Protein AF-A0A1Y3P255-F1 (afdb_monomer_lite)

Radius of gyration: 31.31 Å; chains: 1; bounding box: 69×54×76 Å

pLDDT: mean 79.67, std 12.6, range [41.41, 95.06]

Foldseek 3Di:
DVVLVVLVVVVVCCPDPVVVVVVVVVVVVLVVCCVVVVVDPVSVCVVVVVVVVVVVVVVVSCVSVVVVVVVVVVVVVVVVVVVVVVVVVVVVVLVVDDPVRVVVVVVVVVVVVVVVVVPDDPPDDD

Secondary structure (DSSP, 8-state):
-HHHHHHHHHHHHHTSHHHHHHHHHHHHHHHHHGGGGTT-HHHHHHHHHHHHHHHHHHHHHHHHHHHHHHHHHHHHHHHHHHHHHHHHHHHHHHHTS-HHHHHHHHHHHHHHHHHHHTTS------

Structure (mmCIF, N/CA/C/O backbone):
data_AF-A0A1Y3P255-F1
#
_entry.id   AF-A0A1Y3P255-F1
#
loop_
_atom_site.group_PDB
_atom_site.id
_atom_site.type_symbol
_atom_site.label_atom_id
_atom_site.label_alt_id
_atom_site.label_comp_id
_atom_site.label_asym_id
_atom_site.label_entity_id
_atom_site.label_seq_id
_atom_site.pdbx_PDB_ins_code
_atom_site.Cartn_x
_atom_site.Cartn_y
_atom_site.Cartn_z
_atom_site.occupancy
_atom_site.B_iso_or_equiv
_atom_site.auth_seq_id
_atom_site.auth_comp_id
_atom_site.auth_asym_id
_atom_site.auth_atom_id
_atom_site.pdbx_PDB_model_num
ATOM 1 N N . MET A 1 1 ? -11.639 16.379 1.474 1.00 56.16 1 MET A N 1
ATOM 2 C CA . MET A 1 1 ? -12.476 15.309 0.865 1.00 56.16 1 MET A CA 1
ATOM 3 C C . MET A 1 1 ? -12.115 14.947 -0.586 1.00 56.16 1 MET A C 1
ATOM 5 O O . MET A 1 1 ? -12.138 13.764 -0.899 1.00 56.16 1 MET A O 1
ATOM 9 N N . LYS A 1 2 ? -11.753 15.894 -1.474 1.00 62.44 2 LYS A N 1
ATOM 10 C CA . LYS A 1 2 ? -11.438 15.598 -2.895 1.00 62.44 2 LYS A CA 1
ATOM 11 C C . LYS A 1 2 ? -10.168 14.742 -3.101 1.00 62.44 2 LYS A C 1
ATOM 13 O O . LYS A 1 2 ? -10.221 13.768 -3.841 1.00 62.44 2 LYS A O 1
ATOM 18 N N . PHE A 1 3 ? -9.080 15.029 -2.376 1.00 71.06 3 PHE A N 1
ATOM 19 C CA . PHE A 1 3 ? -7.825 14.260 -2.454 1.00 71.06 3 PHE A CA 1
ATOM 20 C C . PHE A 1 3 ? -7.975 12.810 -1.972 1.00 71.06 3 PHE A C 1
ATOM 22 O O . PHE A 1 3 ? -7.564 11.893 -2.665 1.00 71.06 3 PHE A O 1
ATOM 29 N N . SER A 1 4 ? -8.646 12.583 -0.838 1.00 66.75 4 SER A N 1
ATOM 30 C CA . SER A 1 4 ? -8.837 11.228 -0.294 1.00 66.75 4 SER A CA 1
ATOM 31 C C . SER A 1 4 ? -9.624 10.313 -1.244 1.00 66.75 4 SER A C 1
ATOM 33 O O . SER A 1 4 ? -9.288 9.141 -1.377 1.00 66.75 4 SER A O 1
ATOM 35 N N . ARG A 1 5 ? -10.623 10.842 -1.971 1.00 70.75 5 ARG A N 1
ATOM 36 C CA . ARG A 1 5 ? -11.363 10.073 -2.991 1.00 70.75 5 ARG A CA 1
ATOM 37 C C . ARG A 1 5 ? -10.506 9.756 -4.218 1.00 70.75 5 ARG A C 1
ATOM 39 O O . ARG A 1 5 ? -10.585 8.643 -4.727 1.00 70.75 5 ARG A O 1
ATOM 46 N N . PHE A 1 6 ? -9.688 10.707 -4.667 1.00 76.12 6 PHE A N 1
ATOM 47 C CA . PHE A 1 6 ? -8.730 10.489 -5.753 1.00 76.12 6 PHE A CA 1
ATOM 48 C C . PHE A 1 6 ? -7.674 9.445 -5.364 1.00 76.12 6 PHE A C 1
ATOM 50 O O . PHE A 1 6 ? -7.479 8.475 -6.087 1.00 76.12 6 PHE A O 1
ATOM 57 N N . ALA A 1 7 ? -7.074 9.587 -4.181 1.00 71.62 7 ALA A N 1
ATOM 58 C CA . ALA A 1 7 ? -6.096 8.654 -3.635 1.00 71.62 7 ALA A CA 1
ATOM 59 C C . ALA A 1 7 ? -6.679 7.244 -3.453 1.00 71.62 7 ALA A C 1
ATOM 61 O O . ALA A 1 7 ? -6.035 6.269 -3.819 1.00 71.62 7 ALA A O 1
ATOM 62 N N . GLN A 1 8 ? -7.919 7.116 -2.965 1.00 70.06 8 GLN A N 1
ATOM 63 C CA . GLN A 1 8 ? -8.601 5.818 -2.867 1.00 70.06 8 GLN A CA 1
ATOM 64 C C . GLN A 1 8 ? -8.872 5.199 -4.240 1.00 70.06 8 GLN A C 1
ATOM 66 O O . GLN A 1 8 ? -8.672 4.000 -4.413 1.00 70.06 8 GLN A O 1
ATOM 71 N N . GLY A 1 9 ? -9.302 5.998 -5.221 1.00 73.31 9 GLY A N 1
ATOM 72 C CA . GLY A 1 9 ? -9.486 5.531 -6.595 1.00 73.31 9 GLY A CA 1
ATOM 73 C C . GLY A 1 9 ? -8.177 5.036 -7.207 1.00 73.31 9 GLY A C 1
ATOM 74 O O . GLY A 1 9 ? -8.134 3.933 -7.745 1.00 73.31 9 GLY A O 1
ATOM 75 N N . LEU A 1 10 ? -7.104 5.813 -7.047 1.00 73.75 10 LEU A N 1
ATOM 76 C CA . LEU A 1 10 ? -5.777 5.481 -7.553 1.00 73.75 10 LEU A CA 1
ATOM 77 C C . LEU A 1 10 ? -5.183 4.256 -6.849 1.00 73.75 10 LEU A C 1
ATOM 79 O O . LEU A 1 10 ? -4.648 3.388 -7.521 1.00 73.75 10 LEU A O 1
ATOM 83 N N . SER A 1 11 ? -5.349 4.133 -5.530 1.00 70.25 11 SER A N 1
ATOM 84 C CA . SER A 1 11 ? -4.908 2.973 -4.744 1.00 70.25 11 SER A CA 1
ATOM 85 C C . SER A 1 11 ? -5.655 1.695 -5.149 1.00 70.25 11 SER A C 1
ATOM 87 O O . SER A 1 11 ? -5.046 0.653 -5.389 1.00 70.25 11 SER A O 1
ATOM 89 N N . LYS A 1 12 ? -6.977 1.784 -5.356 1.00 71.75 12 LYS A N 1
ATOM 90 C CA . LYS A 1 12 ? -7.795 0.652 -5.821 1.00 71.75 12 LYS A CA 1
ATOM 91 C C . LYS A 1 12 ? -7.437 0.224 -7.246 1.00 71.75 12 LYS A C 1
ATOM 93 O O . LYS A 1 12 ? -7.502 -0.961 -7.566 1.00 71.75 12 LYS A O 1
ATOM 98 N N . TRP A 1 13 ? -7.066 1.182 -8.094 1.00 74.38 13 TRP A N 1
ATOM 99 C CA . TRP A 1 13 ? -6.580 0.902 -9.440 1.00 74.38 13 TRP A CA 1
ATOM 100 C C . TRP A 1 13 ? -5.172 0.305 -9.399 1.00 74.38 13 TRP A C 1
ATOM 102 O O . TRP A 1 13 ? -4.955 -0.731 -10.009 1.00 74.38 13 TRP A O 1
ATOM 112 N N . ALA A 1 14 ? -4.246 0.869 -8.622 1.00 73.25 14 ALA A N 1
ATOM 113 C CA . ALA A 1 14 ? -2.876 0.376 -8.464 1.00 73.25 14 ALA A CA 1
ATOM 114 C C . ALA A 1 14 ? -2.808 -1.043 -7.867 1.00 73.25 14 ALA A C 1
ATOM 116 O O . ALA A 1 14 ? -1.942 -1.820 -8.253 1.00 73.25 14 ALA A O 1
ATOM 117 N N . GLY A 1 15 ? -3.738 -1.406 -6.978 1.00 67.69 15 GLY A N 1
ATOM 118 C CA . GLY A 1 15 ? -3.811 -2.736 -6.361 1.00 67.69 15 GLY A CA 1
ATOM 119 C C . GLY A 1 15 ? -4.555 -3.811 -7.168 1.00 67.69 15 GLY A C 1
ATOM 120 O O . GLY A 1 15 ? -4.727 -4.923 -6.676 1.00 67.69 15 GLY A O 1
ATOM 121 N N . SER A 1 16 ? -5.051 -3.512 -8.375 1.00 79.31 16 SER A N 1
ATOM 122 C CA . SER A 1 16 ? -5.799 -4.484 -9.184 1.00 79.31 16 SER A CA 1
ATOM 123 C C . SER A 1 16 ? -4.878 -5.463 -9.929 1.00 79.31 16 SER A C 1
ATOM 125 O O . SER A 1 16 ? -3.835 -5.098 -10.460 1.00 79.31 16 SER A O 1
ATOM 127 N N . ALA A 1 17 ? -5.305 -6.720 -10.079 1.00 77.31 17 ALA A N 1
ATOM 128 C CA . ALA A 1 17 ? -4.583 -7.698 -10.900 1.00 77.31 17 ALA A CA 1
ATOM 129 C C . ALA A 1 17 ? -4.423 -7.247 -12.370 1.00 77.31 17 ALA A C 1
ATOM 131 O O . ALA A 1 17 ? -3.432 -7.567 -13.022 1.00 77.31 17 ALA A O 1
ATOM 132 N N . ARG A 1 18 ? -5.376 -6.464 -12.900 1.00 79.44 18 ARG A N 1
ATOM 133 C CA . ARG A 1 18 ? -5.335 -5.967 -14.289 1.00 79.44 18 ARG A CA 1
ATOM 134 C C . ARG A 1 18 ? -4.232 -4.933 -14.513 1.00 79.44 18 ARG A C 1
ATOM 136 O O . ARG A 1 18 ? -3.575 -4.961 -15.548 1.00 79.44 18 ARG A O 1
ATOM 143 N N . THR A 1 19 ? -4.018 -4.038 -13.557 1.00 82.94 19 THR A N 1
ATOM 144 C CA . THR A 1 19 ? -2.940 -3.038 -13.601 1.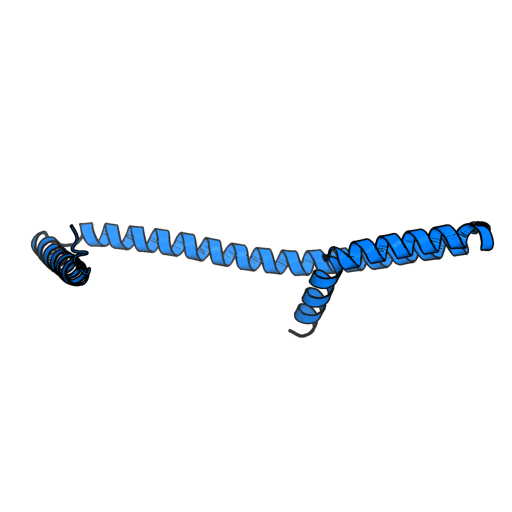00 82.94 19 THR A CA 1
ATOM 145 C C . THR A 1 19 ? -1.577 -3.678 -13.425 1.00 82.94 19 THR A C 1
ATOM 147 O O . THR A 1 19 ? -0.638 -3.256 -14.089 1.00 82.94 19 THR A O 1
ATOM 150 N N . PHE A 1 20 ? -1.470 -4.736 -12.619 1.00 80.44 20 PHE A N 1
ATOM 151 C CA . PHE A 1 20 ? -0.236 -5.513 -12.514 1.00 80.44 20 PHE A CA 1
ATOM 152 C C . PHE A 1 20 ? 0.159 -6.153 -13.855 1.00 80.44 20 PHE A C 1
ATOM 154 O O . PHE A 1 20 ? 1.292 -6.000 -14.305 1.00 80.44 20 PHE A O 1
ATOM 161 N N . ILE A 1 21 ? -0.793 -6.789 -14.548 1.00 88.12 21 ILE A N 1
ATOM 162 C CA . ILE A 1 21 ? -0.559 -7.355 -15.888 1.00 88.12 21 ILE A CA 1
ATOM 163 C C . ILE A 1 21 ? -0.179 -6.255 -16.892 1.00 88.12 21 ILE A C 1
ATOM 165 O O . ILE A 1 21 ? 0.755 -6.431 -17.673 1.00 88.12 21 ILE A O 1
ATOM 169 N N . ALA A 1 22 ? -0.857 -5.104 -16.852 1.00 87.94 22 ALA A N 1
ATOM 170 C CA . ALA A 1 22 ? -0.520 -3.967 -17.706 1.00 87.94 22 ALA A CA 1
ATOM 171 C C . ALA A 1 22 ? 0.896 -3.428 -17.429 1.00 87.94 22 ALA A C 1
ATOM 173 O O . ALA A 1 22 ? 1.625 -3.131 -18.373 1.00 87.94 22 ALA A O 1
ATOM 174 N N . ALA A 1 23 ? 1.309 -3.349 -16.160 1.00 86.62 23 ALA A N 1
ATOM 175 C CA . ALA A 1 23 ? 2.651 -2.923 -15.770 1.00 86.62 23 ALA A CA 1
ATOM 176 C C . ALA A 1 23 ? 3.728 -3.890 -16.284 1.00 86.62 23 ALA A C 1
ATOM 178 O O . ALA A 1 23 ? 4.728 -3.442 -16.840 1.00 86.62 23 ALA A O 1
ATOM 179 N N . ILE A 1 24 ? 3.496 -5.204 -16.182 1.00 90.56 24 ILE A N 1
ATOM 180 C CA . ILE A 1 24 ? 4.389 -6.217 -16.768 1.00 90.56 24 ILE A CA 1
ATOM 181 C C . ILE A 1 24 ? 4.489 -6.027 -18.283 1.00 90.56 24 ILE A C 1
ATOM 183 O O . ILE A 1 24 ? 5.594 -5.985 -18.818 1.00 90.56 24 ILE A O 1
ATOM 187 N N . GLY A 1 25 ? 3.359 -5.855 -18.975 1.00 93.44 25 GLY A N 1
ATOM 188 C CA . GLY A 1 25 ? 3.351 -5.606 -20.418 1.00 93.44 25 GLY A CA 1
ATOM 189 C C . GLY A 1 25 ? 4.150 -4.360 -20.807 1.00 93.44 25 GLY A C 1
ATOM 190 O O . GLY A 1 25 ? 4.877 -4.376 -21.797 1.00 93.44 25 GLY A O 1
ATOM 191 N N . LEU A 1 26 ? 4.075 -3.305 -19.994 1.00 90.75 26 LEU A N 1
ATOM 192 C CA . LEU A 1 26 ? 4.815 -2.061 -20.199 1.00 90.75 26 LEU A CA 1
ATOM 193 C C . LEU A 1 26 ? 6.328 -2.254 -19.999 1.00 90.75 26 LEU A C 1
ATOM 195 O O . LEU A 1 26 ? 7.114 -1.744 -20.796 1.00 90.75 26 LEU A O 1
ATOM 199 N N . ILE A 1 27 ? 6.739 -3.053 -19.007 1.00 91.75 27 ILE A N 1
ATOM 200 C CA . ILE A 1 27 ? 8.144 -3.445 -18.797 1.00 91.75 27 ILE A CA 1
ATOM 201 C C . ILE A 1 27 ? 8.655 -4.295 -19.968 1.00 91.75 27 ILE A C 1
ATOM 203 O O . ILE A 1 27 ? 9.754 -4.053 -20.466 1.00 91.75 27 ILE A O 1
ATOM 207 N N . CYS A 1 28 ? 7.863 -5.258 -20.448 1.00 93.88 28 CYS A N 1
ATOM 208 C CA . CYS A 1 28 ? 8.218 -6.069 -21.613 1.00 93.88 28 CYS A CA 1
ATOM 209 C C . CYS A 1 28 ? 8.366 -5.210 -22.874 1.00 93.88 28 CYS A C 1
ATOM 211 O O . CYS A 1 28 ? 9.342 -5.365 -23.605 1.00 93.88 28 CYS A O 1
ATOM 213 N N . LEU A 1 29 ? 7.431 -4.285 -23.117 1.00 92.44 29 LEU A N 1
ATOM 214 C CA . LEU A 1 29 ? 7.496 -3.362 -24.249 1.00 92.44 29 LEU A CA 1
ATOM 215 C C . LEU A 1 29 ? 8.754 -2.495 -24.176 1.00 92.44 29 LEU A C 1
ATOM 217 O O . LEU A 1 29 ? 9.482 -2.391 -25.161 1.00 92.44 29 LEU A O 1
ATOM 221 N N . TRP A 1 30 ? 9.040 -1.923 -23.005 1.00 91.69 30 TRP A N 1
ATOM 222 C CA . TRP A 1 30 ? 10.269 -1.172 -22.779 1.00 91.69 30 TRP A CA 1
ATOM 223 C C . TRP A 1 30 ? 11.496 -2.029 -23.117 1.00 91.69 30 TRP A C 1
ATOM 225 O O . TRP A 1 30 ? 12.276 -1.625 -23.977 1.00 91.69 30 TRP A O 1
ATOM 235 N N . ALA A 1 31 ? 11.610 -3.245 -22.575 1.00 90.44 31 ALA A N 1
ATOM 236 C CA . ALA A 1 31 ? 12.728 -4.152 -22.846 1.00 90.44 31 ALA A CA 1
ATOM 237 C C . ALA A 1 31 ? 12.903 -4.468 -24.346 1.00 90.44 31 ALA A C 1
ATOM 239 O O . ALA A 1 31 ? 14.025 -4.438 -24.850 1.00 90.44 31 ALA A O 1
ATOM 240 N N . ILE A 1 32 ? 11.806 -4.693 -25.080 1.00 93.38 32 ILE A N 1
ATOM 241 C CA . ILE A 1 32 ? 11.828 -4.959 -26.532 1.00 93.38 32 ILE A CA 1
ATOM 242 C C . ILE A 1 32 ? 12.291 -3.736 -27.334 1.00 93.38 32 ILE A C 1
ATOM 244 O O . ILE A 1 32 ? 12.900 -3.898 -28.388 1.00 93.38 32 ILE A O 1
ATOM 248 N N . THR A 1 33 ? 12.045 -2.514 -26.851 1.00 90.88 33 THR A N 1
ATOM 249 C CA . THR A 1 33 ? 12.565 -1.299 -27.504 1.00 90.88 33 THR A CA 1
ATOM 250 C C . THR A 1 33 ? 14.058 -1.066 -27.250 1.00 90.88 33 THR A C 1
ATOM 252 O O . THR A 1 33 ? 14.692 -0.339 -28.011 1.00 90.88 33 THR A O 1
ATOM 255 N N . GLY A 1 34 ? 14.652 -1.707 -26.236 1.00 88.94 34 GLY A N 1
ATOM 256 C CA . GLY A 1 34 ? 16.062 -1.543 -25.855 1.00 88.94 34 GLY A CA 1
ATOM 257 C C . GLY A 1 34 ? 17.086 -1.760 -26.980 1.00 88.94 34 GLY A C 1
ATOM 258 O O . GLY A 1 34 ? 17.954 -0.901 -27.153 1.00 88.94 34 GLY A O 1
ATOM 259 N N . PRO A 1 35 ? 16.982 -2.826 -27.800 1.00 90.31 35 PRO A N 1
ATOM 260 C CA . PRO A 1 35 ? 17.871 -3.065 -28.936 1.00 90.31 35 PRO A CA 1
ATOM 261 C C . PRO A 1 35 ? 17.902 -1.927 -29.964 1.00 90.31 35 PRO A C 1
ATOM 263 O O . PRO A 1 35 ? 18.968 -1.633 -30.496 1.00 90.31 35 PRO A O 1
ATOM 266 N N . TRP A 1 36 ? 16.778 -1.243 -30.216 1.00 91.94 36 TRP A N 1
ATOM 267 C CA . TRP A 1 36 ? 16.748 -0.093 -31.133 1.00 91.94 36 TRP A CA 1
ATOM 268 C C . TRP A 1 36 ? 17.500 1.123 -30.585 1.00 91.94 36 TRP A C 1
ATOM 270 O O . TRP A 1 36 ? 18.079 1.888 -31.353 1.00 91.94 36 TRP A O 1
ATOM 280 N N . PHE A 1 37 ? 17.532 1.283 -29.262 1.00 86.69 37 PHE A N 1
ATOM 281 C CA . PHE A 1 37 ? 18.242 2.369 -28.582 1.00 86.69 37 PHE A CA 1
ATOM 282 C C . PHE A 1 37 ? 19.642 1.969 -28.102 1.00 86.69 37 PHE A C 1
ATOM 284 O O . PHE A 1 37 ? 20.272 2.732 -27.370 1.00 86.69 37 PHE A O 1
ATOM 291 N N . HIS A 1 38 ? 20.139 0.790 -28.498 1.00 89.44 38 HIS A N 1
ATOM 292 C CA . HIS A 1 38 ? 21.421 0.231 -28.052 1.00 89.44 38 HIS A CA 1
ATOM 293 C C . HIS A 1 38 ? 21.579 0.201 -26.522 1.00 89.44 38 HIS A C 1
ATOM 295 O O . HIS A 1 38 ? 22.695 0.294 -26.016 1.00 89.44 38 HIS A O 1
ATOM 301 N N . TYR A 1 39 ? 20.468 0.102 -25.781 1.00 86.31 39 TYR A N 1
ATOM 302 C CA . TYR A 1 39 ? 20.456 0.173 -24.315 1.00 86.31 39 TYR A CA 1
ATOM 303 C C . TYR A 1 39 ? 21.197 1.399 -23.742 1.00 86.31 39 TYR A C 1
ATOM 305 O O . TYR A 1 39 ? 21.833 1.307 -22.690 1.00 86.31 39 TYR A O 1
ATOM 313 N N . ASN A 1 40 ? 21.126 2.545 -24.430 1.00 89.50 40 ASN A N 1
ATOM 314 C CA . ASN A 1 40 ? 21.844 3.759 -24.043 1.00 89.50 40 ASN A CA 1
ATOM 315 C C . ASN A 1 40 ? 21.384 4.350 -22.693 1.00 89.50 40 ASN A C 1
ATOM 317 O O . ASN A 1 40 ? 20.322 4.014 -22.157 1.00 89.50 40 ASN A O 1
ATOM 321 N N . ASP A 1 41 ? 22.176 5.285 -22.166 1.00 93.50 41 ASP A N 1
ATOM 322 C CA . ASP A 1 41 ? 21.927 5.900 -20.857 1.00 93.50 41 ASP A CA 1
ATOM 323 C C . ASP A 1 41 ? 20.565 6.600 -20.781 1.00 93.50 41 ASP A C 1
ATOM 325 O O . ASP A 1 41 ? 19.880 6.517 -19.766 1.00 93.50 41 ASP A O 1
ATOM 329 N N . THR A 1 42 ? 20.118 7.246 -21.862 1.00 90.69 42 THR A N 1
ATOM 330 C CA . THR A 1 42 ? 18.806 7.910 -21.906 1.00 90.69 42 THR A CA 1
ATOM 331 C C . THR A 1 42 ? 17.658 6.909 -21.775 1.00 90.69 42 THR A C 1
ATOM 333 O O . THR A 1 42 ? 16.703 7.156 -21.039 1.00 90.69 42 THR A O 1
ATOM 336 N N . TRP A 1 43 ? 17.749 5.764 -22.449 1.00 91.75 43 TRP A N 1
ATOM 337 C CA . TRP A 1 43 ? 16.734 4.714 -22.411 1.00 91.75 43 TRP A CA 1
ATOM 338 C C . TRP A 1 43 ? 16.621 4.072 -21.018 1.00 91.75 43 TRP A C 1
ATOM 340 O O . TRP A 1 43 ? 15.508 3.825 -20.542 1.00 91.75 43 TRP A O 1
ATOM 350 N N . GLN A 1 44 ? 17.751 3.874 -20.327 1.00 90.25 44 GLN A N 1
ATOM 351 C CA . GLN A 1 44 ? 17.776 3.391 -18.940 1.00 90.25 44 GLN A CA 1
ATOM 352 C C . GLN A 1 44 ? 17.296 4.457 -17.944 1.00 90.25 44 GLN A C 1
ATOM 354 O O . GLN A 1 44 ? 16.550 4.155 -17.008 1.00 90.25 44 GLN A O 1
ATOM 359 N N . LEU A 1 45 ? 17.683 5.717 -18.150 1.00 92.19 45 LEU A N 1
ATOM 360 C CA . LEU A 1 45 ? 17.295 6.830 -17.286 1.00 92.19 45 LEU A CA 1
ATOM 361 C C . LEU A 1 45 ? 15.773 6.985 -17.238 1.00 92.19 45 LEU A C 1
ATOM 363 O O . LEU A 1 45 ? 15.211 7.127 -16.156 1.00 92.19 45 LEU A O 1
ATOM 367 N N . ILE A 1 46 ? 15.091 6.876 -18.383 1.00 90.12 46 ILE A N 1
ATOM 368 C CA . ILE A 1 46 ? 13.631 7.017 -18.456 1.00 90.12 46 ILE A CA 1
ATOM 369 C C . ILE A 1 46 ? 12.922 6.020 -17.531 1.00 90.12 46 ILE A C 1
ATOM 371 O O . ILE A 1 46 ? 12.047 6.433 -16.765 1.00 90.12 46 ILE A O 1
ATOM 375 N N . ILE A 1 47 ? 13.289 4.731 -17.554 1.00 91.25 47 ILE A N 1
ATOM 376 C CA . ILE A 1 47 ? 12.609 3.732 -16.712 1.00 91.25 47 ILE A CA 1
ATOM 377 C C . ILE A 1 47 ? 12.933 3.928 -15.232 1.00 91.25 47 ILE A C 1
ATOM 379 O O . ILE A 1 47 ? 12.049 3.805 -14.380 1.00 91.25 47 ILE A O 1
ATOM 383 N N . ASN A 1 48 ? 14.185 4.272 -14.926 1.00 91.19 48 ASN A N 1
ATOM 384 C CA . ASN A 1 48 ? 14.664 4.420 -13.561 1.00 91.19 48 ASN A CA 1
ATOM 385 C C . ASN A 1 48 ? 14.015 5.643 -12.896 1.00 91.19 48 ASN A C 1
ATOM 387 O O . ASN A 1 48 ? 13.403 5.538 -11.828 1.00 91.19 48 ASN A O 1
ATOM 391 N N . THR A 1 49 ? 14.033 6.786 -13.585 1.00 93.81 49 THR A N 1
ATOM 392 C CA . THR A 1 49 ? 13.378 8.012 -13.123 1.00 93.81 49 THR A CA 1
ATOM 393 C C . THR A 1 49 ? 11.869 7.814 -12.987 1.00 93.81 49 THR A C 1
ATOM 395 O O . THR A 1 49 ? 11.297 8.181 -11.960 1.00 93.81 49 THR A O 1
ATOM 398 N N . SER A 1 50 ? 11.218 7.174 -13.963 1.00 91.19 50 SER A N 1
ATOM 399 C CA . SER A 1 50 ? 9.768 6.935 -13.914 1.00 91.19 50 SER A CA 1
ATOM 400 C C . SER A 1 50 ? 9.372 6.039 -12.741 1.00 91.19 50 SER A C 1
ATOM 402 O O . SER A 1 50 ? 8.463 6.374 -11.980 1.00 91.19 50 SER A O 1
ATOM 404 N N . THR A 1 51 ? 10.084 4.929 -12.544 1.00 91.56 51 THR A N 1
ATOM 405 C CA . THR A 1 51 ? 9.817 3.994 -11.442 1.00 91.56 51 THR A CA 1
ATOM 406 C C . THR A 1 51 ? 10.040 4.659 -10.089 1.00 91.56 51 THR A C 1
ATOM 408 O O . THR A 1 51 ? 9.246 4.459 -9.170 1.00 91.56 51 THR A O 1
ATOM 411 N N . THR A 1 52 ? 11.064 5.507 -9.972 1.00 92.62 52 THR A N 1
ATOM 412 C CA . THR A 1 52 ? 11.343 6.271 -8.748 1.00 92.62 52 THR A CA 1
ATOM 413 C C . THR A 1 52 ? 10.196 7.221 -8.407 1.00 92.62 52 THR A C 1
ATOM 415 O O . THR A 1 52 ? 9.717 7.215 -7.273 1.00 92.62 52 THR A O 1
ATOM 418 N N . ILE A 1 53 ? 9.693 7.985 -9.384 1.00 91.44 53 ILE A N 1
ATOM 419 C CA . ILE A 1 53 ? 8.547 8.888 -9.185 1.00 91.44 53 ILE A CA 1
ATOM 4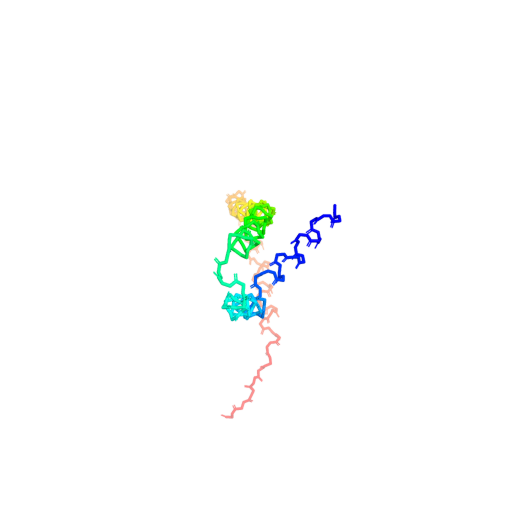20 C C . ILE A 1 53 ? 7.300 8.097 -8.775 1.00 91.44 53 ILE A C 1
ATOM 422 O O . ILE A 1 53 ? 6.636 8.456 -7.802 1.00 91.44 53 ILE A O 1
ATOM 426 N N . ILE A 1 54 ? 6.994 7.002 -9.480 1.00 88.25 54 ILE A N 1
ATOM 427 C CA . ILE A 1 54 ? 5.841 6.145 -9.166 1.00 88.25 54 ILE A CA 1
ATOM 428 C C . ILE A 1 54 ? 5.963 5.585 -7.749 1.00 88.25 54 ILE A C 1
ATOM 430 O O . ILE A 1 54 ? 5.003 5.642 -6.987 1.00 88.25 54 ILE A O 1
ATOM 434 N N . THR A 1 55 ? 7.143 5.094 -7.372 1.00 90.75 55 THR A N 1
ATOM 435 C CA . THR A 1 55 ? 7.406 4.552 -6.033 1.00 90.75 55 THR A CA 1
ATOM 436 C C . THR A 1 55 ? 7.223 5.621 -4.962 1.00 90.75 55 THR A C 1
ATOM 438 O O . THR A 1 55 ? 6.549 5.378 -3.964 1.00 90.75 55 THR A O 1
ATOM 441 N N . PHE A 1 56 ? 7.750 6.828 -5.181 1.00 89.69 56 PHE A N 1
ATOM 442 C CA . PHE A 1 56 ? 7.581 7.944 -4.253 1.00 89.69 56 PHE A CA 1
ATOM 443 C C . PHE A 1 56 ? 6.100 8.288 -4.046 1.00 89.69 56 PHE A C 1
ATOM 445 O O . PHE A 1 56 ? 5.636 8.384 -2.911 1.00 89.69 56 PHE A O 1
ATOM 452 N N . LEU A 1 57 ? 5.325 8.381 -5.130 1.00 86.38 57 LEU A N 1
ATOM 453 C CA . LEU A 1 57 ? 3.876 8.590 -5.055 1.00 86.38 57 LEU A CA 1
ATOM 454 C C . LEU A 1 57 ? 3.149 7.423 -4.368 1.00 86.38 57 LEU A C 1
ATOM 456 O O . LEU A 1 57 ? 2.219 7.647 -3.592 1.00 86.38 57 LEU A O 1
ATOM 460 N N . MET A 1 58 ? 3.579 6.185 -4.619 1.00 85.75 58 MET A N 1
ATOM 461 C CA . MET A 1 58 ? 3.020 4.983 -4.004 1.00 85.75 58 MET A CA 1
ATOM 462 C C . MET A 1 58 ? 3.203 4.998 -2.486 1.00 85.75 58 MET A C 1
ATOM 464 O O . MET A 1 58 ? 2.265 4.663 -1.768 1.00 85.75 58 MET A O 1
ATOM 468 N N . VAL A 1 59 ? 4.354 5.453 -1.981 1.00 88.56 59 VAL A N 1
ATOM 469 C CA . VAL A 1 59 ? 4.583 5.616 -0.536 1.00 88.56 59 VAL A CA 1
ATOM 470 C C . VAL A 1 59 ? 3.537 6.552 0.075 1.00 88.56 59 VAL A C 1
ATOM 472 O O . VAL A 1 59 ? 2.912 6.183 1.067 1.00 88.56 59 VAL A O 1
ATOM 475 N N . PHE A 1 60 ? 3.255 7.706 -0.539 1.00 82.94 60 PHE A N 1
ATOM 476 C CA . PHE A 1 60 ? 2.194 8.604 -0.057 1.00 82.94 60 PHE A CA 1
ATOM 477 C C . PHE A 1 60 ? 0.800 7.971 -0.116 1.00 82.94 60 PHE A C 1
ATOM 479 O O . PHE A 1 60 ? 0.001 8.148 0.806 1.00 82.94 60 PHE A O 1
ATOM 486 N N . LEU A 1 61 ? 0.486 7.232 -1.184 1.00 81.12 61 LEU A N 1
ATOM 487 C CA . LEU A 1 61 ? -0.799 6.537 -1.321 1.00 81.12 61 LEU A CA 1
ATOM 488 C C . LEU A 1 61 ? -0.983 5.459 -0.252 1.00 81.12 61 LEU A C 1
ATOM 490 O O . LEU A 1 61 ? -2.059 5.364 0.349 1.00 81.12 61 LEU A O 1
ATOM 494 N N . ILE A 1 62 ? 0.064 4.671 -0.010 1.00 83.62 62 ILE A N 1
ATOM 495 C CA . ILE A 1 62 ? 0.102 3.643 1.025 1.00 83.62 62 ILE A CA 1
ATOM 496 C C . ILE A 1 62 ? -0.075 4.302 2.390 1.00 83.62 62 ILE A C 1
ATOM 498 O O . ILE A 1 62 ? -0.986 3.914 3.111 1.00 83.62 62 ILE A O 1
ATOM 502 N N . GLN A 1 63 ? 0.696 5.345 2.708 1.00 79.25 63 GLN A N 1
ATOM 503 C CA . GLN A 1 63 ? 0.586 6.065 3.980 1.00 79.25 63 GLN A CA 1
ATOM 504 C C . GLN A 1 63 ? -0.814 6.650 4.196 1.00 79.25 63 GLN A C 1
ATOM 506 O O . GLN A 1 63 ? -1.384 6.490 5.270 1.00 79.25 63 GLN A O 1
ATOM 511 N N . ASN A 1 64 ? -1.420 7.272 3.179 1.00 79.69 64 ASN A N 1
ATOM 512 C CA . ASN A 1 64 ? -2.779 7.813 3.286 1.00 79.69 64 ASN A CA 1
ATOM 513 C C . ASN A 1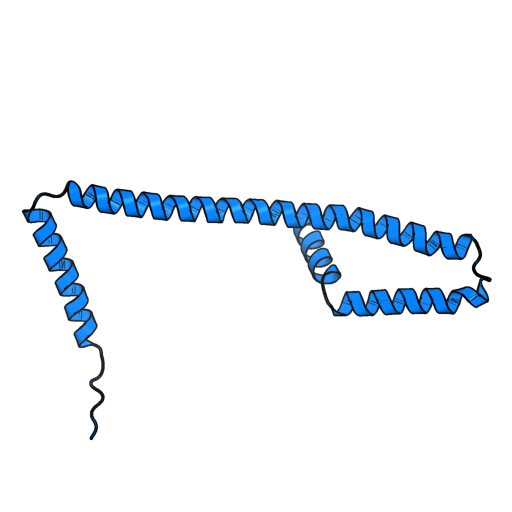 64 ? -3.836 6.713 3.498 1.00 79.69 64 ASN A C 1
ATOM 515 O O . ASN A 1 64 ? -4.806 6.925 4.225 1.00 79.69 64 ASN A O 1
ATOM 519 N N . THR A 1 65 ? -3.671 5.554 2.854 1.00 78.31 65 THR A N 1
ATOM 520 C CA . THR A 1 65 ? -4.579 4.409 3.034 1.00 78.31 65 THR A CA 1
ATOM 521 C C . THR A 1 65 ? -4.400 3.804 4.429 1.00 78.31 65 THR A C 1
ATOM 523 O O . THR A 1 65 ? -5.374 3.670 5.162 1.00 78.31 65 THR A O 1
ATOM 526 N N . GLN A 1 66 ? -3.153 3.558 4.837 1.00 79.12 66 GLN A N 1
ATOM 527 C CA . GLN A 1 66 ? -2.799 3.007 6.146 1.00 79.12 66 GLN A CA 1
ATOM 528 C C . GLN A 1 66 ? -3.235 3.910 7.302 1.00 79.12 66 GLN A C 1
ATOM 530 O O . GLN A 1 66 ? -3.769 3.411 8.286 1.00 79.12 66 GLN A O 1
ATOM 535 N N . ASN A 1 67 ? -3.072 5.232 7.184 1.00 82.12 67 ASN A N 1
ATOM 536 C CA . ASN A 1 67 ? -3.488 6.168 8.229 1.00 82.12 67 ASN A CA 1
ATOM 537 C C . ASN A 1 67 ? -5.001 6.086 8.484 1.00 82.12 67 ASN A C 1
ATOM 539 O O . ASN A 1 67 ? -5.444 6.001 9.623 1.00 82.12 67 ASN A O 1
ATOM 543 N N . ARG A 1 68 ? -5.796 6.019 7.410 1.00 82.81 68 ARG A N 1
ATOM 544 C CA . ARG A 1 68 ? -7.252 5.860 7.502 1.00 82.81 68 ARG A CA 1
ATOM 545 C C . ARG A 1 68 ? -7.659 4.492 8.059 1.00 82.81 68 ARG A C 1
ATOM 547 O O . ARG A 1 68 ? -8.623 4.420 8.818 1.00 82.81 68 ARG A O 1
ATOM 554 N N . ASP A 1 69 ? -6.974 3.421 7.668 1.00 85.25 69 ASP A N 1
ATOM 555 C CA . ASP A 1 69 ? -7.282 2.075 8.161 1.00 85.25 69 ASP A CA 1
ATOM 556 C C . ASP A 1 69 ? -6.955 1.933 9.659 1.00 85.25 69 ASP A C 1
ATOM 558 O O . ASP A 1 69 ? -7.729 1.310 10.388 1.00 85.25 69 ASP A O 1
ATOM 562 N N . ASN A 1 70 ? -5.887 2.583 10.139 1.00 90.31 70 ASN A N 1
ATOM 563 C CA . ASN A 1 70 ? -5.567 2.677 11.567 1.00 90.31 70 ASN A CA 1
ATOM 564 C C . ASN A 1 70 ? -6.658 3.412 12.358 1.00 90.31 70 ASN A C 1
ATOM 566 O O . ASN A 1 70 ? -7.100 2.904 13.389 1.00 90.31 70 ASN A O 1
ATOM 570 N N . ASP A 1 71 ? -7.149 4.554 11.867 1.00 90.06 71 ASP A N 1
ATOM 571 C CA . ASP A 1 71 ? -8.238 5.291 12.529 1.00 90.06 71 ASP A CA 1
ATOM 572 C C . ASP A 1 71 ? -9.498 4.418 12.679 1.00 90.06 71 ASP A C 1
ATOM 574 O O . ASP A 1 71 ? -10.123 4.362 13.740 1.00 90.06 71 ASP A O 1
ATOM 578 N N . VAL A 1 72 ? -9.861 3.681 11.623 1.00 90.56 72 VAL A N 1
ATOM 579 C CA . VAL A 1 72 ? -11.013 2.765 11.644 1.00 90.56 72 VAL A CA 1
ATOM 580 C C . VAL A 1 72 ? -10.790 1.601 12.612 1.00 90.56 72 VAL A C 1
ATOM 582 O O . VAL A 1 72 ? -11.735 1.175 13.280 1.00 90.56 72 VAL A O 1
ATOM 585 N N . LEU A 1 73 ? -9.568 1.070 12.688 1.00 92.94 73 LEU A N 1
ATOM 586 C CA . LEU A 1 73 ? -9.214 0.007 13.626 1.00 92.94 73 LEU A CA 1
ATOM 587 C C . LEU A 1 73 ? -9.407 0.466 15.077 1.00 92.94 73 LEU A C 1
ATOM 589 O O . LEU A 1 73 ? -10.035 -0.258 15.850 1.00 9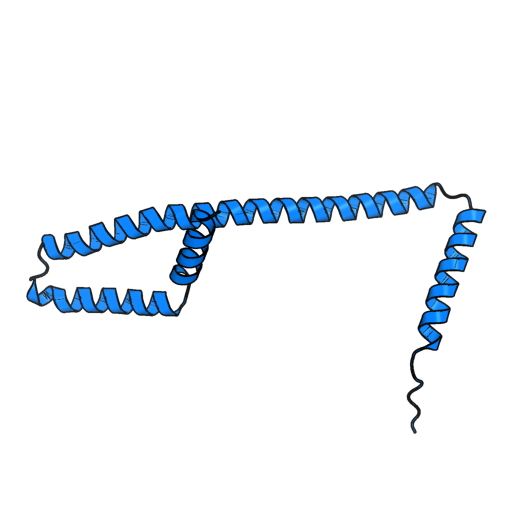2.94 73 LEU A O 1
ATOM 593 N N . HIS A 1 74 ? -8.935 1.666 15.425 1.00 91.88 74 HIS A N 1
ATOM 594 C CA . HIS A 1 74 ? -9.103 2.232 16.765 1.00 91.88 74 HIS A CA 1
ATOM 595 C C . HIS A 1 74 ? -10.579 2.355 17.153 1.00 91.88 74 HIS A C 1
ATOM 597 O O . HIS A 1 74 ? -10.969 1.846 18.198 1.00 91.88 74 HIS A O 1
ATOM 603 N N . ILE A 1 75 ? -11.423 2.891 16.266 1.00 92.69 75 ILE A N 1
ATOM 604 C CA . ILE A 1 75 ? -12.872 3.003 16.512 1.00 92.69 75 ILE A CA 1
ATOM 605 C C . ILE A 1 75 ? -13.510 1.631 16.771 1.00 92.69 75 ILE A C 1
ATOM 607 O O . ILE A 1 75 ? -14.345 1.484 17.663 1.00 92.69 75 ILE A O 1
ATOM 611 N N . LYS A 1 76 ? -13.123 0.603 16.005 1.00 91.19 76 LYS A N 1
ATOM 612 C CA . LYS A 1 76 ? -13.636 -0.760 16.213 1.00 91.19 76 LYS A CA 1
ATOM 613 C C . LYS A 1 76 ? -13.214 -1.331 17.566 1.00 91.19 76 LYS A C 1
ATOM 615 O O . LYS A 1 76 ? -14.023 -1.990 18.212 1.00 91.19 76 LYS A O 1
ATOM 620 N N . ILE A 1 77 ? -11.969 -1.100 17.985 1.00 95.06 77 ILE A N 1
ATOM 621 C CA . ILE A 1 77 ? -11.464 -1.539 19.294 1.00 95.06 77 ILE A CA 1
ATOM 622 C C . ILE A 1 77 ? -12.204 -0.811 20.421 1.00 95.06 77 ILE A C 1
ATOM 624 O O . ILE A 1 77 ? -12.634 -1.458 21.376 1.00 95.06 77 ILE A O 1
ATOM 628 N N . ASP A 1 78 ? -12.407 0.499 20.289 1.00 92.38 78 ASP A N 1
ATOM 629 C CA . ASP A 1 78 ? -13.128 1.304 21.275 1.00 92.38 78 ASP A CA 1
ATOM 630 C C . ASP A 1 78 ? -14.570 0.815 21.455 1.00 92.38 78 ASP A C 1
ATOM 632 O O . ASP A 1 78 ? -15.042 0.678 22.586 1.00 92.38 78 ASP A O 1
ATOM 636 N N . GLU A 1 79 ? -15.251 0.461 20.362 1.00 92.69 79 GLU A N 1
ATOM 637 C CA . GLU A 1 79 ? -16.606 -0.091 20.425 1.00 92.69 79 GLU A CA 1
ATOM 638 C C . GLU A 1 79 ? -16.633 -1.485 21.075 1.00 92.69 79 GLU A C 1
ATOM 640 O O . GLU A 1 79 ? -17.489 -1.752 21.920 1.00 92.69 79 GLU A O 1
ATOM 645 N N . LEU A 1 80 ? -15.671 -2.367 20.772 1.00 92.62 80 LEU A N 1
ATOM 646 C CA . LEU A 1 80 ? -15.567 -3.672 21.443 1.00 92.62 80 LEU A CA 1
ATOM 647 C C . LEU A 1 80 ? -15.335 -3.526 22.955 1.00 92.62 80 LEU A C 1
ATOM 649 O O . LEU A 1 80 ? -15.954 -4.236 23.756 1.00 92.62 80 LEU A O 1
ATOM 653 N N . LEU A 1 81 ? -14.473 -2.591 23.363 1.00 90.88 81 LEU A N 1
ATOM 654 C CA . LEU A 1 81 ? -14.235 -2.287 24.775 1.00 90.88 81 LEU A CA 1
ATOM 655 C C . LEU A 1 81 ? -15.486 -1.720 25.446 1.00 90.88 81 LEU A C 1
ATOM 657 O O . LEU A 1 81 ? -15.788 -2.090 26.582 1.00 90.88 81 LEU A O 1
ATOM 661 N N . ARG A 1 82 ? -16.223 -0.849 24.752 1.00 92.44 82 ARG A N 1
ATOM 662 C CA . ARG A 1 82 ? -17.474 -0.275 25.246 1.00 92.44 82 ARG A CA 1
ATOM 663 C C . ARG A 1 82 ? -18.534 -1.347 25.471 1.00 92.44 82 ARG A C 1
ATOM 665 O O . ARG A 1 82 ? -19.041 -1.431 26.583 1.00 92.44 82 ARG A O 1
ATOM 672 N N . VAL A 1 83 ? -18.813 -2.199 24.482 1.00 91.62 83 VAL A N 1
ATOM 673 C CA . VAL A 1 83 ? -19.805 -3.283 24.625 1.00 91.62 83 VAL A CA 1
ATOM 674 C C . VAL A 1 83 ? -19.420 -4.229 25.762 1.00 91.62 83 VAL A C 1
ATOM 676 O O . VAL A 1 83 ? -20.276 -4.639 26.540 1.00 91.62 83 VAL A O 1
ATOM 679 N N . THR A 1 84 ? -18.128 -4.528 25.914 1.00 88.00 84 THR A N 1
ATOM 680 C CA . THR A 1 84 ? -17.639 -5.373 27.015 1.00 88.00 84 THR A CA 1
ATOM 681 C C . THR A 1 84 ? -17.872 -4.719 28.380 1.00 88.00 84 THR A C 1
ATOM 683 O O . THR A 1 84 ? -18.359 -5.373 29.302 1.00 88.00 84 THR A O 1
ATOM 686 N N . LYS A 1 85 ? -17.573 -3.420 28.518 1.00 84.62 85 LYS A N 1
ATOM 687 C CA . LYS A 1 85 ? -17.838 -2.661 29.750 1.00 84.62 85 LYS A CA 1
ATOM 688 C C . LYS A 1 85 ? -19.331 -2.530 30.036 1.00 84.62 85 LYS A C 1
ATOM 690 O O . LYS A 1 85 ? -19.729 -2.692 31.182 1.00 84.62 85 LYS A O 1
ATOM 695 N N . ASP A 1 86 ? -20.151 -2.272 29.024 1.00 82.62 86 ASP A N 1
ATOM 696 C CA . ASP A 1 86 ? -21.603 -2.156 29.168 1.00 82.62 86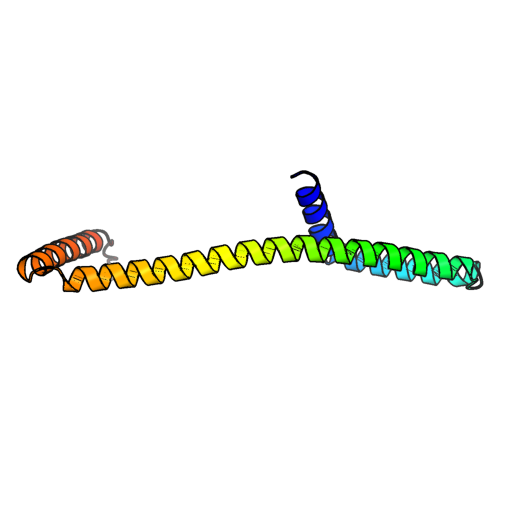 ASP A CA 1
ATOM 697 C C . ASP A 1 86 ? -22.222 -3.500 29.571 1.00 82.62 86 ASP A C 1
ATOM 699 O O . ASP A 1 86 ? -23.046 -3.541 30.483 1.00 82.62 86 ASP A O 1
ATOM 703 N N . ALA A 1 87 ? -21.760 -4.613 28.993 1.00 79.69 87 ALA A N 1
ATOM 704 C CA . ALA A 1 87 ? -22.159 -5.956 29.409 1.00 79.69 87 ALA A CA 1
ATOM 705 C C . ALA A 1 87 ? -21.748 -6.248 30.862 1.00 79.69 87 ALA A C 1
ATOM 707 O O . ALA A 1 87 ? -22.551 -6.757 31.645 1.00 79.69 87 ALA A O 1
ATOM 708 N N . GLN A 1 88 ? -20.526 -5.876 31.256 1.00 77.50 88 GLN A N 1
ATOM 709 C CA . GLN A 1 88 ? -20.065 -6.019 32.638 1.00 77.50 88 GLN A CA 1
ATOM 710 C C . GLN A 1 88 ? -20.879 -5.149 33.608 1.00 77.50 88 GLN A C 1
ATOM 712 O O . GLN A 1 88 ? -21.267 -5.618 34.677 1.00 77.50 88 GLN A O 1
ATOM 717 N N . ASN A 1 89 ? -21.183 -3.906 33.234 1.00 78.75 89 ASN A N 1
ATOM 718 C CA . ASN A 1 89 ? -22.009 -2.991 34.020 1.00 78.75 89 ASN A CA 1
ATOM 719 C C . ASN A 1 89 ? -23.457 -3.480 34.134 1.00 78.75 89 ASN A C 1
ATOM 721 O O . ASN A 1 89 ? -24.058 -3.347 35.201 1.00 78.75 89 ASN A O 1
ATOM 725 N N . ALA A 1 90 ? -24.013 -4.066 33.071 1.00 76.75 90 ALA A N 1
ATOM 726 C CA . ALA A 1 90 ? -25.334 -4.679 33.092 1.00 76.75 90 ALA A CA 1
ATOM 727 C C . ALA A 1 90 ? -25.369 -5.865 34.068 1.00 76.75 90 ALA A C 1
ATOM 729 O O . ALA A 1 90 ? -26.262 -5.923 34.908 1.00 76.75 90 ALA A O 1
ATOM 730 N N . LEU A 1 91 ? -24.361 -6.746 34.040 1.00 70.12 91 LEU A N 1
ATOM 731 C CA . LEU A 1 91 ? -24.235 -7.854 34.998 1.00 70.12 91 LEU A CA 1
ATOM 732 C C . LEU A 1 91 ? -24.054 -7.368 36.445 1.00 70.12 91 LEU A C 1
ATOM 734 O O . LEU A 1 91 ? -24.745 -7.847 37.337 1.00 70.12 91 LEU A O 1
ATOM 738 N N . LEU A 1 92 ? -23.190 -6.378 36.687 1.00 69.50 92 LEU A N 1
ATOM 739 C CA . LEU A 1 92 ? -23.030 -5.754 38.011 1.00 69.50 92 LEU A CA 1
ATOM 740 C C . LEU A 1 92 ? -24.318 -5.085 38.501 1.00 69.50 92 LEU A C 1
ATOM 742 O O . LEU A 1 92 ? -24.579 -5.046 39.700 1.00 69.50 92 LEU A O 1
ATOM 746 N N . SER A 1 93 ? -25.121 -4.539 37.588 1.00 71.12 93 SER A N 1
ATOM 747 C CA . SER A 1 93 ? -26.422 -3.965 37.929 1.00 71.12 93 SER A CA 1
ATOM 748 C C . SER A 1 93 ? -27.438 -5.047 38.298 1.00 71.12 93 SER A C 1
ATOM 750 O O . SER A 1 93 ? -28.273 -4.786 39.156 1.00 71.12 93 SER A O 1
ATOM 752 N N . LEU A 1 94 ? -27.336 -6.264 37.744 1.00 66.12 94 LEU A N 1
ATOM 753 C CA . LEU A 1 94 ? -28.151 -7.403 38.189 1.00 66.12 94 LEU A CA 1
ATOM 754 C C . LEU A 1 94 ? -27.835 -7.811 39.631 1.00 66.12 94 LEU A C 1
ATOM 756 O O . LEU A 1 94 ? -28.746 -8.179 40.363 1.00 66.12 94 LEU A O 1
ATOM 760 N N . ASP A 1 95 ? -26.576 -7.694 40.051 1.00 61.06 95 ASP A N 1
ATOM 761 C CA . ASP A 1 95 ? -26.145 -7.979 41.428 1.00 61.06 95 ASP A CA 1
ATOM 762 C C . ASP A 1 95 ? -26.679 -6.949 42.444 1.00 61.06 95 ASP A C 1
ATOM 764 O O . ASP A 1 95 ? -26.748 -7.215 43.642 1.00 61.06 95 ASP A O 1
ATOM 768 N N . LYS A 1 96 ? -27.078 -5.762 41.967 1.00 64.88 96 LYS A N 1
ATOM 769 C CA . LYS A 1 96 ? -27.681 -4.696 42.785 1.00 64.88 96 LYS A CA 1
ATOM 770 C C . LYS A 1 96 ? -29.206 -4.782 42.884 1.00 64.88 96 LYS A C 1
ATOM 772 O O . LYS A 1 96 ? -29.780 -4.022 43.661 1.00 64.88 96 LYS A O 1
ATOM 777 N N . LEU A 1 97 ? -29.855 -5.647 42.103 1.00 69.19 97 LEU A N 1
ATOM 778 C CA . LEU A 1 97 ? -31.306 -5.844 42.156 1.00 69.19 97 LEU A CA 1
ATOM 779 C C . LEU A 1 97 ? -31.681 -6.672 43.391 1.00 69.19 97 LEU A C 1
ATOM 781 O O . LEU A 1 97 ? -31.060 -7.701 43.669 1.00 69.19 97 LEU A O 1
ATOM 785 N N . ASP A 1 98 ? -32.738 -6.276 44.103 1.00 70.94 98 ASP A N 1
ATOM 786 C CA . ASP A 1 98 ? -33.290 -7.102 45.183 1.00 70.94 98 ASP A CA 1
ATOM 787 C C . ASP A 1 98 ? -33.885 -8.408 44.613 1.00 70.94 98 ASP A C 1
ATOM 789 O O . ASP A 1 98 ? -34.308 -8.497 43.454 1.00 70.94 98 ASP A O 1
ATOM 793 N N . HIS A 1 99 ? -33.981 -9.451 45.439 1.00 70.31 99 HIS A N 1
ATOM 794 C CA . HIS A 1 99 ? -34.516 -10.755 45.042 1.00 70.31 99 HIS A CA 1
ATOM 795 C C . HIS A 1 99 ? -35.919 -10.689 44.420 1.00 70.31 99 HIS A C 1
ATOM 797 O O . HIS A 1 99 ? -36.257 -11.536 43.584 1.00 70.31 99 HIS A O 1
ATOM 803 N N . LYS A 1 100 ? -36.752 -9.710 44.798 1.00 74.75 100 LYS A N 1
ATOM 804 C CA . LYS A 1 100 ? -38.061 -9.494 44.161 1.00 74.75 100 LYS A CA 1
ATOM 805 C C . LYS A 1 100 ? -37.941 -8.954 42.736 1.00 74.75 100 LYS A C 1
ATOM 807 O O . LYS A 1 100 ? -38.671 -9.424 41.863 1.00 74.75 100 LYS A O 1
ATOM 812 N N . GLU A 1 101 ? -37.021 -8.027 42.490 1.00 76.94 101 GLU A N 1
ATOM 813 C CA . GLU A 1 101 ? -36.810 -7.397 41.182 1.00 76.94 101 GLU A CA 1
ATOM 814 C C . GLU A 1 101 ? -36.194 -8.388 40.187 1.00 76.94 101 GLU A C 1
ATOM 816 O O . GLU A 1 101 ? -36.679 -8.528 39.064 1.00 76.94 101 GLU A O 1
ATOM 821 N N . LEU A 1 102 ? -35.228 -9.193 40.639 1.00 77.06 102 LEU A N 1
ATOM 822 C CA . LEU A 1 102 ? -34.658 -10.307 39.869 1.00 77.06 102 LEU A CA 1
ATOM 823 C C . LEU A 1 102 ? -35.718 -11.339 39.452 1.00 77.06 102 LEU A C 1
ATOM 825 O O . LEU A 1 102 ? -35.708 -11.838 38.324 1.00 77.06 102 LEU A O 1
ATOM 829 N N . ARG A 1 103 ? -36.666 -11.661 40.344 1.00 77.50 103 ARG A N 1
ATOM 830 C CA . ARG A 1 103 ? -37.777 -12.578 40.031 1.00 77.50 103 ARG A CA 1
ATOM 831 C C . ARG A 1 103 ? -38.766 -11.976 39.038 1.00 77.50 103 ARG A C 1
ATOM 833 O O . ARG A 1 103 ? -39.253 -12.714 38.181 1.00 77.50 103 ARG A O 1
ATOM 840 N N . ALA A 1 104 ? -39.065 -10.682 39.147 1.00 80.56 104 ALA A N 1
ATOM 841 C CA . ALA A 1 104 ? -39.929 -9.982 38.200 1.00 80.56 104 ALA A CA 1
ATOM 842 C C . ALA A 1 104 ? -39.307 -9.975 36.794 1.00 80.56 104 ALA A C 1
ATOM 844 O O . ALA A 1 104 ? -39.956 -10.415 35.845 1.00 80.56 104 ALA A O 1
ATOM 845 N N . LEU A 1 105 ? -38.020 -9.623 36.697 1.00 78.25 105 LEU A N 1
ATOM 846 C CA . LEU A 1 105 ? -37.262 -9.620 35.445 1.00 78.25 105 LEU A CA 1
ATOM 847 C C . LEU A 1 105 ? -37.202 -11.020 34.814 1.00 78.25 105 LEU A C 1
ATOM 849 O O . LEU A 1 105 ? -37.482 -11.195 33.631 1.00 78.25 105 LEU A O 1
ATOM 853 N N . ARG A 1 106 ? -36.930 -12.063 35.613 1.00 76.94 106 ARG A N 1
ATOM 854 C CA . ARG A 1 106 ? -36.943 -13.456 35.133 1.00 76.94 106 ARG A CA 1
ATOM 855 C C . ARG A 1 106 ? -38.301 -13.857 34.559 1.00 76.94 106 ARG A C 1
ATOM 857 O O . ARG A 1 106 ? -38.355 -14.578 33.562 1.00 76.94 106 ARG A O 1
ATOM 864 N N . LYS A 1 107 ? -39.392 -13.426 35.197 1.00 82.75 107 LYS A N 1
ATOM 865 C CA . LYS A 1 107 ? -40.758 -13.746 34.770 1.00 82.75 107 LYS A CA 1
ATOM 866 C C . LYS A 1 107 ? -41.099 -13.073 33.437 1.00 82.75 107 LYS A C 1
ATOM 868 O O . LYS A 1 107 ? -41.730 -13.710 32.600 1.00 82.75 107 LYS A O 1
ATOM 873 N N . GLU A 1 108 ? -40.631 -11.846 33.227 1.00 81.56 108 GLU A N 1
ATOM 874 C CA . GLU A 1 108 ? -40.778 -11.102 31.971 1.00 81.56 108 GLU A CA 1
ATOM 875 C C . GLU A 1 108 ? -40.023 -11.777 30.814 1.00 81.56 108 GLU A C 1
ATOM 877 O O . GLU A 1 108 ? -40.632 -12.122 29.803 1.00 81.56 108 GLU A O 1
ATOM 882 N N . TYR A 1 109 ? -38.737 -12.103 30.995 1.00 76.06 109 TYR A N 1
ATOM 883 C CA . TYR A 1 109 ? -37.948 -12.806 29.970 1.00 76.06 109 TYR A CA 1
ATOM 884 C C . TYR A 1 109 ? -38.494 -14.201 29.635 1.00 76.06 109 TYR A C 1
ATOM 886 O O . TYR A 1 109 ? -38.501 -14.608 28.473 1.00 76.06 109 TYR A O 1
ATOM 894 N N . SER A 1 110 ? -38.995 -14.932 30.636 1.00 77.81 110 SER A N 1
ATOM 895 C CA . SER A 1 110 ? -39.614 -16.249 30.417 1.00 77.81 110 SER A CA 1
ATOM 896 C C . SER A 1 110 ? -40.900 -16.150 29.587 1.00 77.81 110 SER A C 1
ATOM 898 O O . SER A 1 110 ? -41.203 -17.061 28.820 1.00 77.81 110 SER A O 1
ATOM 900 N N . ALA A 1 111 ? -41.651 -15.051 29.717 1.00 80.12 111 ALA A N 1
ATOM 901 C CA . ALA A 1 111 ? -42.855 -14.811 28.926 1.00 80.12 111 ALA A CA 1
ATOM 902 C C . ALA A 1 111 ? -42.532 -14.476 27.458 1.00 80.12 111 ALA A C 1
ATOM 904 O O . ALA A 1 111 ? -43.261 -14.915 26.572 1.00 80.12 111 ALA A O 1
ATOM 905 N N . ILE A 1 112 ? -41.426 -13.766 27.200 1.00 77.50 112 ILE A N 1
ATOM 906 C CA . ILE A 1 112 ? -40.951 -13.450 25.841 1.00 77.50 112 ILE A CA 1
ATOM 907 C C . ILE A 1 112 ? -40.492 -14.723 25.110 1.00 77.50 112 ILE A C 1
ATOM 909 O O . ILE A 1 112 ? -40.930 -14.983 23.995 1.00 77.50 112 ILE A O 1
ATOM 913 N N . GLY A 1 113 ? -39.688 -15.580 25.751 1.00 72.12 113 GLY A N 1
ATOM 914 C CA . GLY A 1 113 ? -39.273 -16.851 25.136 1.00 72.12 113 GLY A CA 1
ATOM 915 C C . GLY A 1 113 ? -40.444 -17.813 24.882 1.00 72.12 113 GLY A C 1
ATOM 916 O O . GLY A 1 113 ? -40.459 -18.550 23.896 1.00 72.12 113 GLY A O 1
ATOM 917 N N . ALA A 1 114 ? -41.471 -17.780 25.738 1.00 69.06 114 ALA A N 1
ATOM 918 C CA . ALA A 1 114 ? -42.676 -18.583 25.555 1.00 69.06 114 ALA A CA 1
ATOM 919 C C . ALA A 1 114 ? -43.545 -18.098 24.379 1.00 69.06 114 ALA A C 1
ATOM 921 O O . ALA A 1 114 ? -44.102 -18.932 23.666 1.00 69.06 114 ALA A O 1
ATOM 922 N N . SER A 1 115 ? -43.646 -16.784 24.139 1.00 60.34 115 SER A N 1
ATOM 923 C CA . SER A 1 115 ? -44.409 -16.245 23.003 1.00 60.34 115 SER A CA 1
ATOM 924 C C . SER A 1 115 ? -43.706 -16.464 21.660 1.00 60.34 115 SER A C 1
ATOM 926 O O . SER A 1 115 ? -44.378 -16.690 20.656 1.00 60.34 115 SER A O 1
ATOM 928 N N . GLU A 1 116 ? -42.373 -16.494 21.641 1.00 55.41 116 GLU A N 1
ATOM 929 C CA . GLU A 1 116 ? -41.577 -16.753 20.433 1.00 55.41 116 GLU A CA 1
ATOM 930 C C . GLU A 1 116 ? -41.648 -18.227 19.980 1.00 55.41 116 GLU A C 1
ATOM 932 O O . GLU A 1 116 ? -41.612 -18.530 18.788 1.00 55.41 116 GLU A O 1
ATOM 937 N N . THR A 1 117 ? -41.862 -19.156 20.919 1.00 55.06 117 THR A N 1
ATOM 938 C CA . THR A 1 117 ? -41.997 -20.597 20.620 1.00 55.06 117 THR A CA 1
ATOM 939 C C . THR A 1 117 ? -43.376 -20.961 20.033 1.00 55.06 117 THR A C 1
ATOM 941 O O . THR A 1 117 ? -43.524 -21.996 19.388 1.00 55.06 117 THR A O 1
ATOM 944 N N . LEU A 1 118 ? -44.390 -20.102 20.191 1.00 53.41 118 LEU A N 1
ATOM 945 C CA . LEU A 1 118 ? -45.756 -20.309 19.676 1.00 53.41 118 LEU A CA 1
ATOM 946 C C . LEU A 1 118 ? -45.934 -19.934 18.186 1.00 53.41 118 LEU A C 1
ATOM 948 O O . LEU A 1 118 ? -47.029 -20.097 17.651 1.00 53.41 118 LEU A O 1
ATOM 952 N N . GLY A 1 119 ? -44.879 -19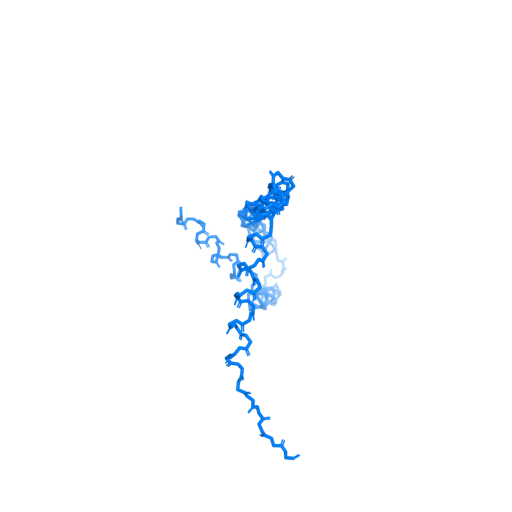.457 17.510 1.00 48.44 119 GLY A N 1
ATOM 953 C CA . GLY A 1 119 ? -44.892 -19.073 16.089 1.00 48.44 119 GLY A CA 1
ATOM 954 C C . GLY A 1 119 ? -44.197 -20.042 15.122 1.00 48.44 119 GLY A C 1
ATOM 955 O O . GLY A 1 119 ? -44.199 -19.790 13.917 1.00 48.44 119 GLY A O 1
ATOM 956 N N . ALA A 1 120 ? -43.594 -21.136 15.599 1.00 48.41 120 ALA A N 1
ATOM 957 C CA . ALA A 1 120 ? -42.962 -22.117 14.716 1.00 48.41 120 ALA A CA 1
ATOM 958 C C . ALA A 1 120 ? -44.031 -23.062 14.127 1.00 48.41 120 ALA A C 1
ATOM 960 O O . ALA A 1 120 ? -44.701 -23.756 14.896 1.00 48.41 120 ALA A O 1
ATOM 961 N N . PRO A 1 121 ? -44.216 -23.123 12.791 1.00 46.66 121 PRO A N 1
ATOM 962 C CA . PRO A 1 121 ? -45.186 -24.026 12.195 1.00 46.66 121 PRO A CA 1
ATOM 963 C C . PRO A 1 121 ? -44.743 -25.459 12.476 1.00 46.66 121 PRO A C 1
ATOM 965 O O . PRO A 1 121 ? -43.660 -25.889 12.073 1.00 46.66 121 PRO A O 1
ATOM 968 N N . THR A 1 122 ? -45.589 -26.196 13.190 1.00 51.50 122 THR A N 1
ATOM 969 C CA . THR A 1 122 ? -45.485 -27.640 13.342 1.00 51.50 122 THR A CA 1
ATOM 970 C C . THR A 1 122 ? -45.524 -28.262 11.952 1.00 51.50 122 THR A C 1
ATOM 972 O O . THR A 1 122 ? -46.572 -28.365 11.320 1.00 51.50 122 THR A O 1
ATOM 975 N N . ARG A 1 123 ? -44.347 -28.647 11.452 1.00 49.34 123 ARG A N 1
ATOM 976 C CA . ARG A 1 123 ? -44.208 -29.506 10.281 1.00 49.34 123 ARG A CA 1
ATOM 977 C C . ARG A 1 123 ? -44.795 -30.863 10.656 1.00 49.34 123 ARG A C 1
ATOM 979 O O . ARG A 1 123 ? -44.126 -31.676 11.289 1.00 49.34 123 ARG A O 1
ATOM 986 N N . SER A 1 124 ? -46.066 -31.050 10.325 1.00 61.19 124 SER A N 1
ATOM 987 C CA . SER A 1 124 ? -46.667 -32.366 10.196 1.00 61.19 124 SER A CA 1
ATOM 988 C C . SER A 1 124 ? -46.012 -33.074 9.015 1.00 61.19 124 SER A C 1
ATOM 990 O O . SER A 1 124 ? -45.819 -32.463 7.962 1.00 61.19 124 SER A O 1
ATOM 992 N N . ASP A 1 125 ? -45.598 -34.317 9.251 1.00 41.41 125 ASP A N 1
ATOM 993 C CA . ASP A 1 125 ? -45.781 -35.483 8.371 1.00 41.41 125 ASP A CA 1
ATOM 994 C C . ASP A 1 125 ? -44.558 -36.416 8.416 1.00 41.41 125 ASP A C 1
ATOM 996 O O . ASP A 1 125 ? -43.423 -35.933 8.516 1.00 41.41 125 ASP A O 1
ATOM 1000 N N . PRO A 1 126 ? -44.734 -37.721 8.152 1.00 50.66 126 PRO A N 1
ATOM 1001 C CA . PRO A 1 126 ? -45.891 -38.588 8.402 1.00 50.66 126 PRO A CA 1
ATOM 1002 C C . PRO A 1 126 ? -45.581 -39.731 9.390 1.00 50.66 126 PRO A C 1
ATOM 1004 O O . PRO A 1 126 ? -44.389 -40.016 9.650 1.00 50.66 126 PRO A O 1
#

Organism: NCBI:txid1451454

Sequence (126 aa):
MKFSRFAQGLSKWAGSARTFIAAIGLICLWAITGPWFHYNDTWQLIINTSTTIITFLMVFLIQNTQNRDNDVLHIKIDELLRVTKDAQNALLSLDKLDHKELRALRKEYSAIGASETLGAPTRSDP

InterPro domains:
  IPR007251 Low affinity iron permease, Fet4 [PF04120] (3-115)